Protein AF-A0A3S4HXC5-F1 (afdb_monomer_lite)

Radius of gyration: 16.75 Å; chains: 1; bounding box: 40×33×55 Å

pLDDT: mean 93.07, std 9.36, range [39.22, 98.56]

Sequence (125 aa):
MNLTEQEVQEQLDNLVKRHFLRTVSGFGNRVTKYEQRFCNSEFGDLKLSAAEVALVTTLLLRGAQTPGELRSRASRMHEFSDMTEVESTLERLASREDGPYVVRLAREPGKRESRYMHLFLRRRR

Foldseek 3Di:
DDDDPVRVVVVQVVCVVVVQKDWDDDPPDPDIDIDGPNEPHPPDPHHDDQLLCLQLVCCVVPNWDWLVVSQVRSCVSPHDPDSVSSVVSQVCCCPPPVHRQKDFDDDDPPDPTTIIHGDPPPPPD

Structure (mmCIF, N/CA/C/O backbone):
data_AF-A0A3S4HXC5-F1
#
_entry.id   AF-A0A3S4HXC5-F1
#
loop_
_atom_site.group_PDB
_atom_site.id
_atom_site.type_symbol
_atom_site.label_atom_id
_atom_site.label_alt_id
_atom_site.label_comp_id
_atom_site.label_asym_id
_atom_site.label_entity_id
_atom_site.label_seq_id
_atom_site.pdbx_PDB_ins_code
_atom_site.Cartn_x
_atom_site.Cartn_y
_atom_site.Cartn_z
_atom_site.occupancy
_atom_site.B_iso_or_equiv
_atom_site.auth_seq_id
_atom_site.auth_comp_id
_atom_site.auth_asym_id
_atom_site.auth_atom_id
_atom_site.pdbx_PDB_model_num
ATOM 1 N N . MET A 1 1 ? -13.040 8.939 -6.124 1.00 85.94 1 MET A N 1
ATOM 2 C CA . MET A 1 1 ? -14.084 8.258 -5.330 1.00 85.94 1 MET A CA 1
ATOM 3 C C . MET A 1 1 ? -14.809 9.336 -4.550 1.00 85.94 1 MET A C 1
ATOM 5 O O . MET A 1 1 ? -14.117 10.205 -4.036 1.00 85.94 1 MET A O 1
ATOM 9 N N . ASN A 1 2 ? -16.141 9.286 -4.487 1.00 95.25 2 ASN A N 1
ATOM 10 C CA . ASN A 1 2 ? -16.963 10.229 -3.722 1.00 95.25 2 ASN A CA 1
ATOM 11 C C . ASN A 1 2 ? -17.767 9.414 -2.703 1.00 95.25 2 ASN A C 1
ATOM 13 O O . ASN A 1 2 ? -18.860 8.963 -3.023 1.00 95.25 2 ASN A O 1
ATOM 17 N N . LEU A 1 3 ? -17.164 9.144 -1.544 1.00 96.75 3 LEU A N 1
ATOM 18 C CA . LEU A 1 3 ? -17.776 8.355 -0.473 1.00 96.75 3 LEU A CA 1
ATOM 19 C C . LEU A 1 3 ? -18.459 9.292 0.524 1.00 96.75 3 LEU A C 1
ATOM 21 O O . LEU A 1 3 ? -17.917 10.351 0.849 1.00 96.75 3 LEU A O 1
ATOM 25 N N . THR A 1 4 ? -19.623 8.894 1.015 1.00 98.19 4 THR A N 1
ATOM 26 C CA . THR A 1 4 ? -20.315 9.558 2.121 1.00 98.19 4 THR A CA 1
ATOM 27 C C . THR A 1 4 ? -19.625 9.261 3.452 1.00 98.19 4 THR A C 1
ATOM 29 O O . THR A 1 4 ? -18.897 8.277 3.595 1.00 98.19 4 THR A O 1
ATOM 32 N N . GLU A 1 5 ? -19.874 10.100 4.457 1.00 96.75 5 GLU A N 1
ATOM 33 C CA . GLU A 1 5 ? -19.368 9.871 5.814 1.00 96.75 5 GLU A CA 1
ATOM 34 C C . GLU A 1 5 ? -19.833 8.520 6.374 1.00 96.75 5 GLU A C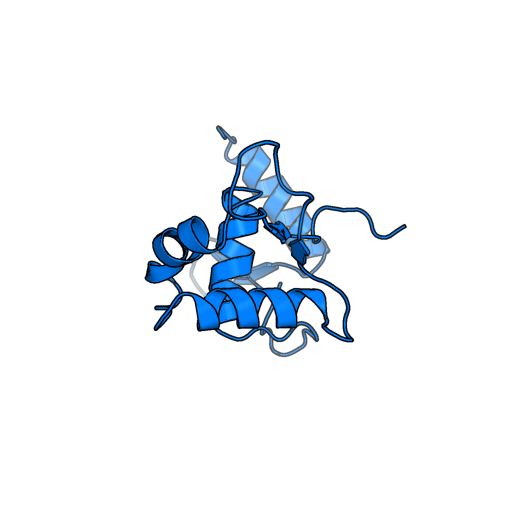 1
ATOM 36 O O . GLU A 1 5 ? -19.032 7.787 6.950 1.00 96.75 5 GLU A O 1
ATOM 41 N N . GLN A 1 6 ? -21.094 8.152 6.128 1.00 97.56 6 GLN A N 1
ATOM 42 C CA . GLN A 1 6 ? -21.644 6.870 6.558 1.00 97.56 6 GLN A CA 1
ATOM 43 C C . GLN A 1 6 ? -20.917 5.689 5.901 1.00 97.56 6 GLN A C 1
ATOM 45 O O . GLN A 1 6 ? -20.508 4.768 6.603 1.00 97.56 6 GLN A O 1
ATOM 50 N N . GLU A 1 7 ? -20.693 5.725 4.584 1.00 97.88 7 GLU A N 1
ATOM 51 C CA . GLU A 1 7 ? -19.954 4.661 3.889 1.00 97.88 7 GLU A CA 1
ATOM 52 C C . GLU A 1 7 ? -18.533 4.514 4.441 1.00 97.88 7 GLU A C 1
ATOM 54 O O . GLU A 1 7 ? -18.052 3.396 4.635 1.00 97.88 7 GLU A O 1
ATOM 59 N N . VAL A 1 8 ? -17.854 5.630 4.731 1.00 97.69 8 VAL A N 1
ATOM 60 C CA . VAL A 1 8 ? -16.519 5.601 5.343 1.00 97.69 8 VAL A CA 1
ATOM 61 C C . VAL A 1 8 ? -16.582 5.008 6.751 1.00 97.69 8 VAL A C 1
ATOM 63 O O . VAL A 1 8 ? -15.766 4.142 7.067 1.00 97.69 8 VAL A O 1
ATOM 66 N N . GLN A 1 9 ? -17.551 5.411 7.574 1.00 97.38 9 GLN A N 1
ATOM 67 C CA . GLN A 1 9 ? -17.720 4.896 8.934 1.00 97.38 9 GLN A CA 1
ATOM 68 C C . GLN A 1 9 ? -17.990 3.383 8.943 1.00 97.38 9 GLN A C 1
ATOM 70 O O . GLN A 1 9 ? -17.352 2.651 9.699 1.00 97.38 9 GLN A O 1
ATOM 75 N N . GLU A 1 10 ? -18.828 2.885 8.033 1.00 97.62 10 GLU A N 1
ATOM 76 C CA . GLU A 1 10 ? -19.068 1.448 7.867 1.00 97.62 10 GLU A CA 1
ATOM 77 C C . GLU A 1 10 ? -17.781 0.687 7.498 1.00 97.62 10 GLU A C 1
ATOM 79 O O . GLU A 1 10 ? -17.521 -0.404 8.019 1.00 97.62 10 GLU A O 1
ATOM 84 N N . GLN A 1 11 ? -16.928 1.252 6.632 1.00 97.50 11 GLN A N 1
ATOM 85 C CA . GLN A 1 11 ? -15.630 0.640 6.320 1.00 97.50 11 GLN A CA 1
ATOM 86 C C . GLN A 1 11 ? -14.669 0.674 7.512 1.00 97.50 11 GLN A C 1
ATOM 88 O O . GLN A 1 11 ? -13.971 -0.316 7.749 1.00 97.50 11 GLN A O 1
ATOM 93 N N . LEU A 1 12 ? -14.637 1.767 8.280 1.00 97.38 12 LEU A N 1
ATOM 94 C CA . LEU A 1 12 ? -13.818 1.874 9.490 1.00 97.38 12 LEU A CA 1
ATOM 95 C C . LEU A 1 12 ? -14.207 0.794 10.504 1.00 97.38 12 LEU A C 1
ATOM 97 O O . LEU A 1 12 ? -13.335 0.049 10.958 1.00 97.38 12 LEU A O 1
ATOM 101 N N . ASP A 1 13 ? -15.502 0.627 10.774 1.00 96.44 13 ASP A N 1
ATOM 102 C CA . ASP A 1 13 ? -16.010 -0.386 11.705 1.00 96.44 13 ASP A CA 1
ATOM 103 C C . ASP A 1 13 ? -15.652 -1.807 11.251 1.00 96.44 13 ASP A C 1
ATOM 105 O O . ASP A 1 13 ? -15.208 -2.642 12.048 1.00 96.44 13 ASP A O 1
ATOM 109 N N . ASN A 1 14 ? -15.780 -2.088 9.952 1.00 97.12 14 ASN A N 1
ATOM 110 C CA . ASN A 1 14 ? -15.407 -3.381 9.379 1.00 97.12 14 ASN A CA 1
ATOM 111 C C . ASN A 1 14 ? -13.899 -3.654 9.482 1.00 97.12 14 ASN A C 1
ATOM 113 O O . ASN A 1 14 ? -13.489 -4.777 9.790 1.00 97.12 14 ASN A O 1
ATOM 117 N N . LEU A 1 15 ? -13.055 -2.649 9.244 1.00 96.38 15 LEU A N 1
ATOM 118 C CA . LEU A 1 15 ? -11.602 -2.788 9.347 1.00 96.38 15 LEU A CA 1
ATOM 119 C C . LEU A 1 15 ? -11.129 -2.909 10.803 1.00 96.38 15 LEU A C 1
ATOM 121 O O . LEU A 1 15 ? -10.174 -3.645 11.059 1.00 96.38 15 LEU A O 1
ATOM 125 N N . VAL A 1 16 ? -11.809 -2.264 11.756 1.00 96.19 16 VAL A N 1
ATOM 126 C CA . VAL A 1 16 ? -11.567 -2.450 13.198 1.00 96.19 16 VAL A CA 1
ATOM 127 C C . VAL A 1 16 ? -11.927 -3.873 13.627 1.00 96.19 16 VAL A C 1
ATOM 129 O O . VAL A 1 16 ? -11.106 -4.539 14.260 1.00 96.19 16 VAL A O 1
ATOM 132 N N . LYS A 1 17 ? -13.097 -4.390 13.216 1.00 95.81 17 LYS A N 1
ATOM 133 C CA . LYS A 1 17 ? -13.510 -5.786 13.483 1.00 95.81 17 LYS A CA 1
ATOM 134 C C . LYS A 1 17 ? -12.521 -6.811 12.922 1.00 95.81 17 LYS A C 1
ATOM 136 O O . LYS A 1 17 ? -12.336 -7.869 13.510 1.00 95.81 17 LYS A O 1
ATOM 141 N N . ARG A 1 18 ? -11.872 -6.495 11.798 1.00 94.81 18 ARG A N 1
ATOM 142 C CA . ARG A 1 18 ? -10.832 -7.326 11.163 1.00 94.81 18 ARG A CA 1
ATOM 143 C C . ARG A 1 18 ? -9.416 -7.054 11.683 1.00 94.81 18 ARG A C 1
ATOM 145 O O . ARG A 1 18 ? -8.464 -7.585 11.124 1.00 94.81 18 ARG A O 1
ATOM 152 N N . HIS A 1 19 ? -9.271 -6.223 12.715 1.00 94.44 19 HIS A N 1
ATOM 153 C CA . HIS A 1 19 ? -7.997 -5.838 13.331 1.00 94.44 19 HIS A CA 1
ATOM 154 C C . HIS A 1 19 ? -6.997 -5.109 12.413 1.00 94.44 19 HIS A C 1
ATOM 156 O O . HIS A 1 19 ? -5.819 -5.002 12.751 1.00 94.44 19 HIS A O 1
ATOM 162 N N . PHE A 1 20 ? -7.450 -4.541 11.292 1.00 94.94 20 PHE A N 1
ATOM 163 C CA . PHE A 1 20 ? -6.611 -3.703 10.425 1.00 94.94 20 PHE A CA 1
ATOM 164 C C . PHE A 1 20 ? -6.530 -2.247 10.879 1.00 94.94 20 PHE A C 1
ATOM 166 O O . PHE A 1 20 ? -5.583 -1.549 10.519 1.00 94.94 20 PHE A O 1
ATOM 173 N N . LEU A 1 21 ? -7.486 -1.797 11.690 1.00 96.38 21 LEU A N 1
ATOM 174 C CA . LEU A 1 21 ? -7.480 -0.496 12.352 1.00 96.38 21 LEU A CA 1
ATOM 175 C C . LEU A 1 21 ? -7.705 -0.675 13.858 1.00 96.38 21 LEU A C 1
ATOM 177 O O . LEU A 1 21 ? -8.197 -1.712 14.309 1.00 96.38 21 LEU A O 1
ATOM 181 N N . ARG A 1 22 ? -7.379 0.355 14.638 1.00 94.56 22 ARG A N 1
ATOM 182 C CA . ARG A 1 22 ? -7.843 0.507 16.022 1.00 94.56 22 ARG A CA 1
ATOM 183 C C . ARG A 1 22 ? -8.410 1.895 16.253 1.00 94.56 22 ARG A C 1
ATOM 185 O O . ARG A 1 22 ? -7.930 2.867 15.677 1.00 94.56 22 ARG A O 1
ATOM 192 N N . THR A 1 23 ? -9.393 1.978 17.135 1.00 92.75 23 THR A N 1
ATOM 193 C CA . THR A 1 23 ? -9.905 3.247 17.644 1.00 92.75 23 THR A CA 1
ATOM 194 C C . THR A 1 23 ? -8.980 3.787 18.725 1.00 92.75 23 THR A C 1
ATOM 196 O O . THR A 1 23 ? -8.554 3.047 19.613 1.00 92.75 23 THR A O 1
ATOM 199 N N . VAL A 1 24 ? -8.705 5.084 18.674 1.00 90.06 24 VAL A N 1
ATOM 200 C CA . VAL A 1 24 ? -7.961 5.813 19.697 1.00 90.06 24 VAL A CA 1
ATOM 201 C C . VAL A 1 24 ? -8.856 6.910 20.242 1.00 90.06 24 VAL A C 1
ATOM 203 O O . VAL A 1 24 ? -9.195 7.869 19.547 1.00 90.06 24 VAL A O 1
ATOM 206 N N . SER A 1 25 ? -9.238 6.751 21.503 1.00 81.56 25 SER A N 1
ATOM 207 C CA . SER A 1 25 ? -10.016 7.719 22.267 1.00 81.56 25 SER A CA 1
ATOM 208 C C . SER A 1 25 ? -9.230 8.086 23.521 1.00 81.56 25 SER A C 1
ATOM 210 O O . SER A 1 25 ? -9.039 7.255 24.408 1.00 81.56 25 SER A O 1
ATOM 212 N N . GLY A 1 26 ? -8.739 9.323 23.577 1.00 75.81 26 GLY A N 1
ATOM 213 C CA . GLY A 1 26 ? -8.118 9.872 24.781 1.00 75.81 26 GLY A CA 1
ATOM 214 C C . GLY A 1 26 ? -9.175 10.293 25.800 1.00 75.81 26 GLY A C 1
ATOM 215 O O . GLY A 1 26 ? -10.268 10.720 25.422 1.00 75.81 26 GLY A O 1
ATOM 216 N N . PHE A 1 27 ? -8.847 10.204 27.089 1.00 70.25 27 PHE A N 1
ATOM 217 C CA . PHE A 1 27 ? -9.723 10.677 28.161 1.00 70.25 27 PHE A CA 1
ATOM 218 C C . PHE A 1 27 ? -10.093 12.156 27.938 1.00 70.25 27 PHE A C 1
ATOM 220 O O . PHE A 1 27 ? -9.219 12.993 27.725 1.00 70.25 27 PHE A O 1
ATOM 227 N N . GLY A 1 28 ? -11.392 12.468 27.941 1.00 78.94 28 GLY A N 1
ATOM 228 C CA . GLY A 1 28 ? -11.914 13.822 27.714 1.00 78.94 28 GLY A CA 1
ATOM 229 C C . GLY A 1 28 ? -12.098 14.237 26.247 1.00 78.94 28 GLY A C 1
ATOM 230 O O . GLY A 1 28 ? -12.667 15.299 25.998 1.00 78.94 28 GLY A O 1
ATOM 231 N N . ASN A 1 29 ? -11.689 13.422 25.267 1.00 75.06 29 ASN A N 1
ATOM 232 C CA . ASN A 1 29 ? -11.901 13.726 23.851 1.00 75.06 29 ASN A CA 1
ATOM 233 C C . ASN A 1 29 ? -13.127 12.979 23.305 1.00 75.06 29 ASN A C 1
ATOM 235 O O . ASN A 1 29 ? -13.183 11.753 23.342 1.00 75.06 29 ASN A O 1
ATOM 239 N N . ARG A 1 30 ? -14.112 13.726 22.794 1.00 82.94 30 ARG A N 1
ATOM 240 C CA . ARG A 1 30 ? -15.363 13.171 22.247 1.00 82.94 30 ARG A CA 1
ATOM 241 C C . ARG A 1 30 ? -15.233 12.665 20.809 1.00 82.94 30 ARG A C 1
ATOM 243 O O . ARG A 1 30 ? -16.148 12.012 20.325 1.00 82.94 30 ARG A O 1
ATOM 250 N N . VAL A 1 31 ? -14.128 12.974 20.127 1.00 89.00 31 VAL A N 1
ATOM 251 C CA . VAL A 1 31 ? -13.907 12.579 18.730 1.00 89.00 31 VAL A CA 1
ATOM 252 C C . VAL A 1 31 ? -13.057 11.314 18.672 1.00 89.00 31 VAL A C 1
ATOM 254 O O . VAL A 1 31 ? -11.897 11.317 19.091 1.00 89.00 31 VAL A O 1
ATOM 257 N N . THR A 1 32 ? -13.621 10.246 18.109 1.00 90.56 32 THR A N 1
ATOM 258 C CA . THR A 1 32 ? -12.901 8.996 17.841 1.00 90.56 32 THR A CA 1
ATOM 259 C C . THR A 1 32 ? -11.898 9.196 16.709 1.00 90.56 32 THR A C 1
ATOM 261 O O . THR A 1 32 ? -12.256 9.638 15.619 1.00 90.56 32 THR A O 1
ATOM 264 N N . LYS A 1 33 ? -10.632 8.845 16.953 1.00 93.31 33 LYS A N 1
ATOM 265 C CA . LYS A 1 33 ? -9.592 8.765 15.918 1.00 93.31 33 LYS A CA 1
ATOM 266 C C . LYS A 1 33 ? -9.307 7.306 15.577 1.00 93.31 33 LYS A C 1
ATOM 268 O O . LYS A 1 33 ? -9.586 6.416 16.378 1.00 93.31 33 LYS A O 1
ATOM 273 N N . TYR A 1 34 ? -8.713 7.068 14.412 1.00 95.38 34 TYR A N 1
ATOM 274 C CA . TYR A 1 34 ? -8.355 5.729 13.950 1.00 95.38 34 TYR A CA 1
ATOM 275 C C . TYR A 1 34 ? -6.863 5.658 13.653 1.00 95.38 34 TYR A C 1
ATOM 277 O O . TYR A 1 34 ? -6.318 6.512 12.956 1.00 95.38 34 TYR A O 1
ATOM 285 N N . GLU A 1 35 ? -6.214 4.623 14.168 1.00 95.81 35 GLU A N 1
ATOM 286 C CA . GLU A 1 35 ? -4.825 4.298 13.864 1.00 95.81 35 GLU A CA 1
ATOM 287 C C . GLU A 1 35 ? -4.754 3.010 13.050 1.00 95.81 35 GLU A C 1
ATOM 289 O O . GLU A 1 35 ? -5.512 2.061 13.278 1.00 95.81 35 GLU A O 1
ATOM 294 N N . GLN A 1 36 ? -3.815 2.966 12.106 1.00 96.69 36 GLN A N 1
ATOM 295 C CA . GLN A 1 36 ? -3.573 1.770 11.313 1.00 96.69 36 GLN A CA 1
ATOM 296 C C . GLN A 1 36 ? -2.923 0.675 12.167 1.00 96.69 36 GLN A C 1
ATOM 298 O O . GLN A 1 36 ? -2.002 0.937 12.940 1.00 96.69 36 GLN A O 1
ATOM 303 N N . ARG A 1 37 ? -3.390 -0.563 12.001 1.00 96.12 37 ARG A N 1
ATOM 304 C CA . ARG A 1 37 ? -2.761 -1.778 12.543 1.00 96.12 37 ARG A CA 1
ATOM 305 C C . ARG A 1 37 ? -2.351 -2.774 11.461 1.00 96.12 37 ARG A C 1
ATOM 307 O O . ARG A 1 37 ? -1.842 -3.844 11.788 1.00 96.12 37 ARG A O 1
ATOM 314 N N . PHE A 1 38 ? -2.567 -2.411 10.200 1.00 95.50 38 PHE A N 1
ATOM 315 C CA . PHE A 1 38 ? -2.329 -3.233 9.024 1.00 95.50 38 PHE A CA 1
ATOM 316 C C . PHE A 1 38 ? -0.885 -3.734 8.929 1.00 95.50 38 PHE A C 1
ATOM 318 O O . PHE A 1 38 ? -0.668 -4.902 8.629 1.00 95.50 38 PHE A O 1
ATOM 325 N N . CYS A 1 39 ? 0.094 -2.875 9.216 1.00 96.06 39 CYS A N 1
ATOM 326 C CA . CYS A 1 39 ? 1.508 -3.244 9.223 1.00 96.06 39 CYS A CA 1
ATOM 327 C C . CYS A 1 39 ? 2.238 -2.567 10.384 1.00 96.06 39 CYS A C 1
ATOM 329 O O . CYS A 1 39 ? 1.772 -1.557 10.918 1.00 96.06 39 CYS A O 1
ATOM 331 N N . ASN A 1 40 ? 3.388 -3.119 10.775 1.00 96.12 40 ASN A N 1
ATOM 332 C CA . ASN A 1 40 ? 4.268 -2.554 11.806 1.00 96.12 40 ASN A CA 1
ATOM 333 C C . ASN A 1 40 ? 3.581 -2.290 13.158 1.00 96.12 40 ASN A C 1
ATOM 335 O O . ASN A 1 40 ? 4.034 -1.450 13.930 1.00 96.12 40 ASN A O 1
ATOM 339 N N . SER A 1 41 ? 2.491 -3.000 13.462 1.00 92.81 41 SER A N 1
ATOM 340 C CA . SER A 1 41 ? 1.854 -2.930 14.776 1.00 92.81 41 SER A CA 1
ATOM 341 C C . SER A 1 41 ? 2.572 -3.841 15.771 1.00 92.81 41 SER A C 1
ATOM 343 O O . SER A 1 41 ? 3.250 -4.788 15.371 1.00 92.81 41 SER A O 1
ATOM 345 N N . GLU A 1 42 ? 2.430 -3.562 17.066 1.00 88.38 42 GLU A N 1
ATOM 346 C CA . GLU A 1 42 ? 3.104 -4.290 18.154 1.00 88.38 42 GLU A CA 1
ATOM 347 C C . GLU A 1 42 ? 2.894 -5.812 18.069 1.00 88.38 42 GLU A C 1
ATOM 349 O O . GLU A 1 42 ? 3.850 -6.574 18.145 1.00 88.38 42 GLU A O 1
ATOM 354 N N . PHE A 1 43 ? 1.661 -6.235 17.778 1.00 85.56 43 PHE A N 1
ATOM 355 C CA . PHE A 1 43 ? 1.254 -7.645 17.716 1.00 85.56 43 PHE A CA 1
ATOM 356 C C . PHE A 1 43 ? 1.016 -8.169 16.290 1.00 85.56 43 PHE A C 1
ATOM 358 O O . PHE A 1 43 ? 0.504 -9.268 16.127 1.00 85.56 43 PHE A O 1
ATOM 365 N N . GLY A 1 44 ? 1.276 -7.362 15.256 1.00 86.94 44 GLY A N 1
ATOM 366 C CA . GLY A 1 44 ? 1.062 -7.761 13.863 1.00 86.94 44 GLY A CA 1
ATOM 367 C C . GLY A 1 44 ? 2.319 -8.363 13.243 1.00 86.94 44 GLY A C 1
ATOM 368 O O . GLY A 1 44 ? 3.391 -7.757 13.336 1.00 86.94 44 GLY A O 1
ATOM 369 N N . ASP A 1 45 ? 2.165 -9.494 12.556 1.00 89.81 45 ASP A N 1
ATOM 370 C CA . ASP A 1 45 ? 3.270 -10.211 11.900 1.00 89.81 45 ASP A CA 1
ATOM 371 C C . ASP A 1 45 ? 3.786 -9.488 10.647 1.00 89.81 45 ASP A C 1
ATOM 373 O O . ASP A 1 45 ? 4.962 -9.587 10.303 1.00 89.81 45 ASP A O 1
ATOM 377 N N . LEU A 1 46 ? 2.928 -8.703 9.981 1.00 94.38 46 LEU A N 1
ATOM 378 C CA . LEU A 1 46 ? 3.302 -7.963 8.777 1.00 94.38 46 LEU A CA 1
ATOM 379 C C . LEU A 1 46 ? 4.229 -6.790 9.121 1.00 94.38 46 LEU A C 1
ATOM 381 O O . LEU A 1 46 ? 3.777 -5.706 9.514 1.00 94.38 46 LEU A O 1
ATOM 385 N N . LYS A 1 47 ? 5.535 -7.001 8.939 1.00 95.56 47 LYS A N 1
ATOM 386 C CA . LYS A 1 47 ? 6.568 -5.966 9.081 1.00 95.56 47 LYS A CA 1
ATOM 387 C C . LYS A 1 47 ? 7.019 -5.463 7.716 1.00 95.56 47 LYS A C 1
ATOM 389 O O . LYS A 1 47 ? 7.498 -6.246 6.898 1.00 95.56 47 LYS A O 1
ATOM 394 N N . LEU A 1 48 ? 6.878 -4.163 7.484 1.00 97.19 48 LEU A N 1
ATOM 395 C CA . LEU A 1 48 ? 7.255 -3.480 6.249 1.00 97.19 48 LEU A CA 1
ATOM 396 C C . LEU A 1 48 ? 8.219 -2.332 6.572 1.00 97.19 48 LEU A C 1
ATOM 398 O O . LEU A 1 48 ? 7.949 -1.508 7.444 1.00 97.19 48 LEU A O 1
ATOM 402 N N . SER A 1 49 ? 9.322 -2.238 5.843 1.00 98.00 49 SER A N 1
ATOM 403 C CA . SER A 1 49 ? 10.203 -1.066 5.848 1.00 98.00 49 SER A CA 1
ATOM 404 C C . SER A 1 49 ? 9.486 0.189 5.327 1.00 98.00 49 SER A C 1
ATOM 406 O O . SER A 1 49 ? 8.448 0.100 4.671 1.00 98.00 49 SER A O 1
ATOM 408 N N . ALA A 1 50 ? 10.050 1.377 5.575 1.00 98.25 50 ALA A N 1
ATOM 409 C CA . ALA A 1 50 ? 9.484 2.640 5.085 1.00 98.25 50 ALA A CA 1
ATOM 410 C C . ALA A 1 50 ? 9.304 2.648 3.552 1.00 98.25 50 ALA A C 1
ATOM 412 O O . ALA A 1 50 ? 8.240 3.024 3.056 1.00 98.25 50 ALA A O 1
ATOM 413 N N . ALA A 1 51 ? 10.298 2.133 2.819 1.00 98.38 51 ALA A N 1
ATOM 414 C CA . ALA A 1 51 ? 10.244 1.948 1.371 1.00 98.38 51 ALA A CA 1
ATOM 415 C C . ALA A 1 51 ? 9.072 1.046 0.945 1.00 98.38 51 ALA A C 1
ATOM 417 O O . ALA A 1 51 ? 8.286 1.405 0.068 1.00 98.38 51 ALA A O 1
ATOM 418 N N . GLU A 1 52 ? 8.903 -0.106 1.597 1.00 98.44 52 GLU A N 1
ATOM 419 C CA . GLU A 1 52 ? 7.806 -1.034 1.305 1.00 98.44 52 GLU A CA 1
ATOM 420 C C . GLU A 1 52 ? 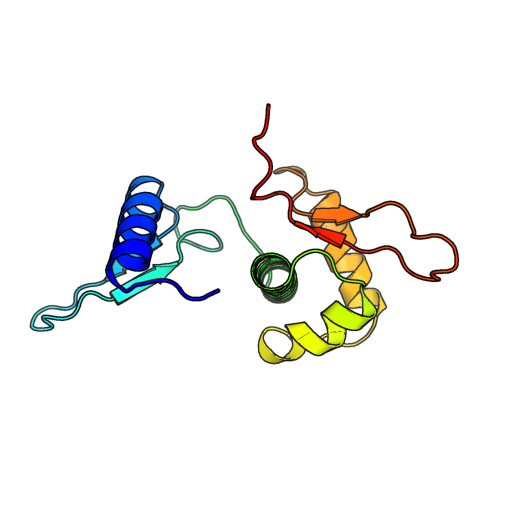6.432 -0.413 1.598 1.00 98.44 52 GLU A C 1
ATOM 422 O O . GLU A 1 52 ? 5.523 -0.521 0.771 1.00 98.44 52 GLU A O 1
ATOM 427 N N . VAL A 1 53 ? 6.283 0.287 2.731 1.00 98.50 53 VAL A N 1
ATOM 428 C CA . VAL A 1 53 ? 5.046 1.005 3.091 1.00 98.50 53 VAL A CA 1
ATOM 429 C C . VAL A 1 53 ? 4.706 2.059 2.037 1.00 98.50 53 VAL A C 1
ATOM 431 O O . VAL A 1 53 ? 3.543 2.163 1.631 1.00 98.50 53 VAL A O 1
ATOM 434 N N . ALA A 1 54 ? 5.699 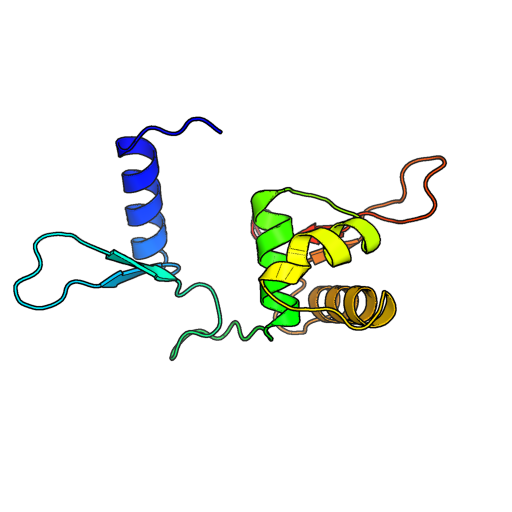2.812 1.559 1.00 98.56 54 ALA A N 1
ATOM 435 C CA . ALA A 1 54 ? 5.517 3.839 0.539 1.00 98.56 54 ALA A CA 1
ATOM 436 C C . ALA A 1 54 ? 4.995 3.248 -0.783 1.00 98.56 54 ALA A C 1
ATOM 438 O O . ALA A 1 54 ? 4.024 3.761 -1.355 1.00 98.56 54 ALA A O 1
ATOM 439 N N . LEU A 1 55 ? 5.574 2.132 -1.242 1.00 98.50 55 LEU A N 1
ATOM 440 C CA . LEU A 1 55 ? 5.136 1.459 -2.471 1.00 98.50 55 LEU A CA 1
ATOM 441 C C . LEU A 1 55 ? 3.751 0.827 -2.322 1.00 98.50 55 LEU A C 1
ATOM 443 O O . LEU A 1 55 ? 2.880 1.064 -3.161 1.00 98.50 55 LEU A O 1
ATOM 447 N N . VAL A 1 56 ? 3.514 0.074 -1.244 1.00 98.19 56 VAL A N 1
ATOM 448 C CA . VAL A 1 56 ? 2.224 -0.585 -0.985 1.00 98.19 56 VAL A CA 1
ATOM 449 C C . VAL A 1 56 ? 1.096 0.439 -0.884 1.00 98.19 56 VAL A C 1
ATOM 451 O O . VAL A 1 56 ? 0.066 0.278 -1.537 1.00 98.19 56 VAL A O 1
ATOM 454 N N . THR A 1 57 ? 1.298 1.521 -0.131 1.00 98.50 57 THR A N 1
ATOM 455 C CA . THR A 1 57 ? 0.292 2.585 0.021 1.00 98.50 57 THR A CA 1
ATOM 456 C C . THR A 1 57 ? -0.010 3.255 -1.317 1.00 98.50 57 THR A C 1
ATOM 458 O O . THR A 1 57 ? -1.172 3.460 -1.669 1.00 98.50 57 THR A O 1
ATOM 461 N N . THR A 1 58 ? 1.022 3.537 -2.115 1.00 98.50 58 THR A N 1
ATOM 462 C CA . THR A 1 58 ? 0.851 4.152 -3.438 1.00 98.50 58 THR A CA 1
ATOM 463 C C . THR A 1 58 ? 0.095 3.231 -4.399 1.00 98.50 58 THR A C 1
ATOM 465 O O . THR A 1 58 ? -0.755 3.707 -5.155 1.00 98.50 58 THR A O 1
ATOM 468 N N . LEU A 1 59 ? 0.349 1.920 -4.353 1.00 98.31 59 LEU A N 1
ATOM 469 C CA . LEU A 1 59 ? -0.379 0.923 -5.142 1.00 98.31 59 LEU A CA 1
ATOM 470 C C . LEU A 1 59 ? -1.836 0.766 -4.681 1.00 98.31 59 LEU A C 1
ATOM 472 O O . LEU A 1 59 ? -2.720 0.673 -5.527 1.00 98.31 59 LEU A O 1
ATOM 476 N N . LEU A 1 60 ? -2.110 0.784 -3.373 1.00 97.50 60 LEU A N 1
ATOM 477 C CA . LEU A 1 60 ? -3.477 0.726 -2.831 1.00 97.50 60 LEU A CA 1
ATOM 478 C C . LEU A 1 60 ? -4.325 1.928 -3.276 1.00 97.50 60 LEU A C 1
ATOM 480 O O . LEU A 1 60 ? -5.493 1.770 -3.619 1.00 97.50 60 LEU A O 1
ATOM 484 N N . LEU A 1 61 ? -3.736 3.127 -3.295 1.00 97.19 61 LEU A N 1
ATOM 485 C CA . LEU A 1 61 ? -4.456 4.367 -3.605 1.00 97.19 61 LEU A CA 1
ATOM 486 C C . LEU A 1 61 ? -4.624 4.637 -5.105 1.00 97.19 61 LEU A C 1
ATOM 488 O O . LEU A 1 61 ? -5.514 5.393 -5.492 1.00 97.19 61 LEU A O 1
ATOM 492 N N . ARG A 1 62 ? -3.742 4.093 -5.952 1.00 97.56 62 ARG A N 1
ATOM 493 C CA . ARG A 1 62 ? -3.668 4.455 -7.383 1.00 97.56 62 ARG A CA 1
ATOM 494 C C . ARG A 1 62 ? -3.656 3.259 -8.334 1.00 97.56 62 ARG A C 1
ATOM 496 O O . ARG A 1 62 ? -3.597 3.455 -9.545 1.00 97.56 62 ARG A O 1
ATOM 503 N N . GLY A 1 63 ? -3.723 2.038 -7.814 1.00 96.75 63 GLY A N 1
ATOM 504 C CA . GLY A 1 63 ? -3.687 0.818 -8.611 1.00 96.75 63 GLY A CA 1
ATOM 505 C C . GLY A 1 63 ? -2.324 0.559 -9.260 1.00 96.75 63 GLY A C 1
ATOM 506 O O . GLY A 1 63 ? -1.276 0.967 -8.747 1.00 96.75 63 GLY A O 1
ATOM 507 N N . ALA A 1 64 ? -2.353 -0.152 -10.391 1.00 97.31 64 ALA A N 1
A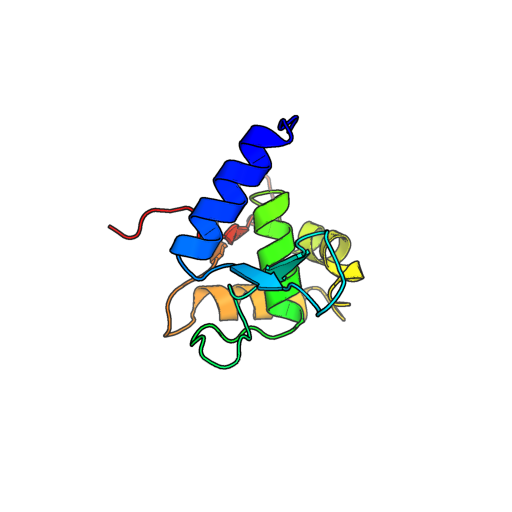TOM 508 C CA . ALA A 1 64 ? -1.163 -0.700 -11.028 1.00 97.31 64 ALA A CA 1
ATOM 509 C C . ALA A 1 64 ? -0.286 0.369 -11.703 1.00 97.31 64 ALA A C 1
ATOM 511 O O . ALA A 1 64 ? -0.732 1.075 -12.612 1.00 97.31 64 ALA A O 1
ATOM 512 N N . GLN A 1 65 ? 0.984 0.450 -11.306 1.00 97.94 65 GLN A N 1
ATOM 513 C CA . GLN A 1 65 ? 1.912 1.519 -11.707 1.00 97.94 65 GLN A CA 1
ATOM 514 C C . GLN A 1 65 ? 3.286 0.966 -12.093 1.00 97.94 65 GLN A C 1
ATOM 516 O O . GLN A 1 65 ? 3.656 -0.122 -11.648 1.00 97.94 65 GLN A O 1
ATOM 521 N N . THR A 1 66 ? 4.038 1.687 -12.927 1.00 97.12 66 THR A N 1
ATOM 522 C CA . THR A 1 66 ? 5.428 1.309 -13.259 1.00 97.12 66 THR A CA 1
ATOM 523 C C . THR A 1 66 ? 6.408 1.737 -12.155 1.00 97.12 66 THR A C 1
ATOM 525 O O . THR A 1 66 ? 6.080 2.636 -11.372 1.00 97.12 66 THR A O 1
ATOM 528 N N . PRO A 1 67 ? 7.618 1.147 -12.072 1.00 97.06 67 PRO A N 1
ATOM 529 C CA . PRO A 1 67 ? 8.646 1.584 -11.123 1.00 97.06 67 PRO A CA 1
ATOM 530 C C . PRO A 1 67 ? 8.953 3.087 -11.209 1.00 97.06 67 PRO A C 1
ATOM 532 O O . PRO A 1 67 ? 9.025 3.757 -10.178 1.00 97.06 67 PRO A O 1
ATOM 535 N N . GLY A 1 68 ? 9.022 3.654 -12.420 1.00 96.56 68 GLY A N 1
ATOM 536 C CA . GLY A 1 68 ? 9.251 5.091 -12.594 1.00 96.56 68 GLY A CA 1
ATOM 537 C C . GLY A 1 68 ? 8.126 5.970 -12.043 1.00 96.56 68 GLY A C 1
ATOM 538 O O . GLY A 1 68 ? 8.384 6.989 -11.396 1.00 96.56 68 GLY A O 1
ATOM 539 N N . GLU A 1 69 ? 6.868 5.558 -12.223 1.00 97.50 69 GLU A N 1
ATOM 540 C CA . GLU A 1 69 ? 5.733 6.245 -11.600 1.00 97.50 69 GLU A CA 1
ATOM 541 C C . GLU A 1 69 ? 5.792 6.152 -10.072 1.00 97.50 69 GLU A C 1
ATOM 543 O O . GLU A 1 69 ? 5.571 7.151 -9.385 1.00 97.50 69 GLU A O 1
ATOM 548 N N . LEU A 1 70 ? 6.113 4.970 -9.542 1.00 98.19 70 LEU A N 1
ATOM 549 C CA . LEU A 1 70 ? 6.188 4.723 -8.105 1.00 98.19 70 LEU A CA 1
ATOM 550 C C . LEU A 1 70 ? 7.277 5.565 -7.436 1.00 98.19 70 LEU A C 1
ATOM 552 O O . LEU A 1 70 ? 6.986 6.192 -6.419 1.00 98.19 70 LEU A O 1
ATOM 556 N N . ARG A 1 71 ? 8.469 5.675 -8.039 1.00 97.69 71 ARG A N 1
ATOM 557 C CA . ARG A 1 71 ? 9.568 6.508 -7.519 1.00 97.69 71 ARG A CA 1
ATOM 558 C C . ARG A 1 71 ? 9.118 7.946 -7.255 1.00 97.69 71 ARG A C 1
ATOM 560 O O . ARG A 1 71 ? 9.357 8.497 -6.186 1.00 97.69 71 ARG A O 1
ATOM 567 N N . SER A 1 72 ? 8.428 8.547 -8.226 1.00 97.38 72 SER A N 1
ATOM 568 C CA . SER A 1 72 ? 7.968 9.937 -8.114 1.00 97.38 72 SER A CA 1
ATOM 569 C C . SER A 1 72 ? 6.795 10.098 -7.142 1.00 97.38 72 SER A C 1
ATOM 571 O O . SER A 1 72 ? 6.773 11.035 -6.344 1.00 97.38 72 SER A O 1
ATOM 573 N N . ARG A 1 73 ? 5.819 9.181 -7.170 1.00 98.25 73 ARG A N 1
ATOM 574 C CA . ARG A 1 73 ? 4.553 9.310 -6.426 1.00 98.25 73 ARG A CA 1
ATOM 575 C C . ARG A 1 73 ? 4.655 8.885 -4.961 1.00 98.25 73 ARG A C 1
ATOM 577 O O . ARG A 1 73 ? 3.896 9.410 -4.147 1.00 98.25 73 ARG A O 1
ATOM 584 N N . ALA A 1 74 ? 5.580 7.982 -4.636 1.00 98.00 74 ALA A N 1
ATOM 585 C CA . ALA A 1 74 ? 5.819 7.487 -3.281 1.00 98.00 74 ALA A CA 1
ATOM 586 C C . ALA A 1 74 ? 6.853 8.326 -2.496 1.00 98.00 74 ALA A C 1
ATOM 588 O O . ALA A 1 74 ? 6.987 8.148 -1.287 1.00 98.00 74 ALA A O 1
ATOM 589 N N . SER A 1 75 ? 7.522 9.279 -3.160 1.00 96.12 75 SER A N 1
ATOM 590 C CA . SER A 1 75 ? 8.620 10.103 -2.616 1.00 96.12 75 SER A CA 1
ATOM 591 C C . SER A 1 75 ? 8.299 10.821 -1.301 1.00 96.12 75 SER A C 1
ATOM 593 O O . SER A 1 75 ? 9.154 10.935 -0.432 1.00 96.12 75 SER A O 1
ATOM 595 N N . ARG A 1 76 ? 7.048 11.267 -1.111 1.00 97.44 76 ARG A N 1
ATOM 596 C CA . ARG A 1 76 ? 6.610 11.931 0.134 1.00 97.44 76 ARG A CA 1
ATOM 597 C C . ARG A 1 76 ? 6.543 11.002 1.349 1.00 97.44 76 ARG A C 1
ATOM 599 O O . ARG A 1 76 ? 6.464 11.497 2.466 1.00 97.44 76 ARG A O 1
ATOM 606 N N . MET A 1 77 ? 6.501 9.688 1.136 1.00 98.00 77 MET A N 1
ATOM 607 C CA . MET A 1 77 ? 6.488 8.684 2.205 1.00 98.00 77 MET A CA 1
ATOM 608 C C . MET A 1 77 ? 7.875 8.077 2.432 1.00 98.00 77 MET A C 1
ATOM 610 O O . MET A 1 77 ? 8.223 7.780 3.570 1.00 98.00 77 MET A O 1
ATOM 614 N N . HIS A 1 78 ? 8.645 7.887 1.358 1.00 98.38 78 HIS A N 1
ATOM 615 C CA . HIS A 1 78 ? 10.033 7.426 1.388 1.00 98.38 78 HIS A CA 1
ATOM 616 C C . HIS A 1 78 ? 10.755 7.943 0.144 1.00 98.38 78 HIS A C 1
ATOM 618 O O . HIS A 1 78 ? 10.273 7.748 -0.975 1.00 98.38 78 HIS A O 1
ATOM 624 N N . GLU A 1 79 ? 11.902 8.590 0.329 1.00 97.88 79 GLU A N 1
ATOM 625 C CA . GLU A 1 79 ? 12.725 9.072 -0.777 1.00 97.88 79 GLU A CA 1
ATOM 626 C C . GLU A 1 79 ? 13.615 7.940 -1.300 1.00 97.88 79 GLU A C 1
ATOM 628 O O . GLU A 1 79 ? 14.494 7.450 -0.597 1.00 97.88 79 GLU A O 1
ATOM 633 N N . PHE A 1 80 ? 13.372 7.521 -2.543 1.00 97.94 80 PHE A N 1
ATOM 634 C CA . PHE A 1 80 ? 14.163 6.488 -3.209 1.00 97.94 80 PHE A CA 1
ATOM 635 C C . PHE A 1 80 ? 15.372 7.107 -3.911 1.00 97.94 80 PHE A C 1
ATOM 637 O O . PHE A 1 80 ? 15.220 7.951 -4.805 1.00 97.94 80 PHE A O 1
ATOM 644 N N . SER A 1 81 ? 16.555 6.620 -3.558 1.00 96.94 81 SER A N 1
ATOM 645 C CA . SER A 1 81 ? 17.845 7.029 -4.113 1.00 96.94 81 SER A CA 1
ATOM 646 C C . SER A 1 81 ? 17.872 6.920 -5.640 1.00 96.94 81 SER A C 1
ATOM 648 O O . SER A 1 81 ? 18.144 7.901 -6.337 1.00 96.94 81 SER A O 1
ATOM 650 N N . ASP A 1 82 ? 17.483 5.770 -6.184 1.00 96.69 82 ASP A N 1
ATOM 651 C CA . ASP A 1 82 ? 17.459 5.502 -7.618 1.00 96.69 82 ASP A CA 1
ATOM 652 C C . ASP A 1 82 ? 16.298 4.575 -8.031 1.00 96.69 82 ASP A C 1
ATOM 654 O O . ASP A 1 82 ? 15.384 4.283 -7.256 1.00 96.69 82 ASP A O 1
ATOM 658 N N . MET A 1 83 ? 16.278 4.172 -9.306 1.00 95.88 83 MET A N 1
ATOM 659 C CA . MET A 1 83 ? 15.280 3.219 -9.806 1.00 95.88 83 MET A CA 1
ATOM 660 C C . MET A 1 83 ? 15.515 1.803 -9.264 1.00 95.88 83 MET A C 1
ATOM 662 O O . MET A 1 83 ? 14.557 1.070 -9.025 1.00 95.88 83 MET A O 1
ATOM 666 N N . THR A 1 84 ? 16.777 1.437 -9.044 1.00 97.12 84 THR A N 1
ATOM 667 C CA . THR A 1 84 ? 17.203 0.126 -8.546 1.00 97.12 84 THR A CA 1
ATOM 668 C C . THR A 1 84 ? 16.633 -0.150 -7.155 1.00 97.12 84 THR A C 1
ATOM 670 O O . THR A 1 84 ? 16.180 -1.260 -6.873 1.00 97.12 84 THR A O 1
ATOM 673 N N . GLU A 1 85 ? 16.585 0.855 -6.278 1.00 98.25 85 GLU A N 1
ATOM 674 C CA . GLU A 1 85 ? 15.981 0.740 -4.947 1.00 98.25 85 GLU A CA 1
ATOM 675 C C . GLU A 1 85 ? 14.476 0.440 -5.031 1.00 98.25 85 GLU A C 1
ATOM 677 O O . GLU A 1 85 ? 13.954 -0.383 -4.273 1.00 98.25 85 GLU A O 1
ATOM 682 N N . VAL A 1 86 ? 13.768 1.056 -5.983 1.00 98.12 86 VAL A N 1
ATOM 683 C CA . VAL A 1 86 ? 12.339 0.788 -6.206 1.00 98.12 86 VAL A CA 1
ATOM 684 C C . VAL A 1 86 ? 12.137 -0.637 -6.710 1.00 98.12 86 VAL A C 1
ATOM 686 O O . VAL A 1 86 ? 11.322 -1.373 -6.153 1.00 98.12 86 VAL A O 1
ATOM 689 N N . GLU A 1 87 ? 12.885 -1.045 -7.736 1.00 97.31 87 GLU A N 1
ATOM 690 C CA . GLU A 1 87 ? 12.778 -2.381 -8.330 1.00 97.31 87 GLU A CA 1
ATOM 691 C C . GLU A 1 87 ? 13.130 -3.482 -7.325 1.00 97.31 87 GLU A C 1
ATOM 693 O O . GLU A 1 87 ? 12.347 -4.415 -7.151 1.00 97.31 87 GLU A O 1
ATOM 698 N N . SER A 1 88 ? 14.230 -3.330 -6.585 1.00 97.94 88 SER A N 1
ATOM 699 C CA . SER A 1 88 ? 14.627 -4.279 -5.536 1.00 97.94 88 SER A CA 1
ATOM 700 C C . SER A 1 88 ? 13.617 -4.337 -4.386 1.00 97.94 88 SER A C 1
ATOM 702 O O . SER A 1 88 ? 13.357 -5.406 -3.835 1.00 97.94 88 SER A O 1
ATOM 704 N N . THR A 1 89 ? 12.984 -3.217 -4.025 1.00 98.38 89 THR A N 1
ATOM 705 C CA . THR A 1 89 ? 11.914 -3.213 -3.015 1.00 98.38 89 THR A CA 1
ATOM 706 C C . THR A 1 89 ? 10.657 -3.924 -3.520 1.00 98.38 89 THR A C 1
ATOM 708 O O . THR A 1 89 ? 10.054 -4.692 -2.770 1.00 98.38 89 THR A O 1
ATOM 711 N N . LEU A 1 90 ? 10.282 -3.740 -4.789 1.00 98.19 90 LEU A N 1
ATOM 712 C CA . LEU A 1 90 ? 9.173 -4.474 -5.409 1.00 98.19 90 LEU A CA 1
ATOM 713 C C . LEU A 1 90 ? 9.462 -5.971 -5.528 1.00 98.19 90 LEU A C 1
ATOM 715 O O . LEU A 1 90 ? 8.560 -6.779 -5.316 1.00 98.19 90 LEU A O 1
ATOM 719 N N . GLU A 1 91 ? 10.698 -6.342 -5.857 1.00 97.38 91 GLU A N 1
ATOM 720 C CA . GLU A 1 91 ? 11.115 -7.739 -5.955 1.00 97.38 91 GLU A CA 1
ATOM 721 C C . GLU A 1 91 ? 11.084 -8.423 -4.589 1.00 97.38 91 GLU A C 1
ATOM 723 O O . GLU A 1 91 ? 10.447 -9.467 -4.464 1.00 97.38 91 GLU A O 1
ATOM 728 N N . ARG A 1 92 ? 11.612 -7.772 -3.540 1.00 97.44 92 ARG A N 1
ATOM 729 C CA . ARG A 1 92 ? 11.463 -8.247 -2.155 1.00 97.44 92 ARG A CA 1
ATOM 730 C C . ARG A 1 92 ? 9.995 -8.448 -1.788 1.00 97.44 92 ARG A C 1
ATOM 732 O O . ARG A 1 92 ? 9.629 -9.525 -1.336 1.00 97.44 92 ARG A O 1
ATOM 739 N N . LEU A 1 93 ? 9.126 -7.466 -2.044 1.00 97.75 93 LEU A N 1
ATOM 740 C CA . LEU A 1 93 ? 7.685 -7.589 -1.773 1.00 97.75 93 LEU A CA 1
ATOM 741 C C . LEU A 1 93 ? 7.003 -8.726 -2.553 1.00 97.75 93 LEU A C 1
ATOM 743 O O . LEU A 1 93 ? 5.961 -9.219 -2.116 1.00 97.75 93 LEU A O 1
ATOM 747 N N . ALA A 1 94 ? 7.538 -9.119 -3.709 1.00 97.19 94 ALA A N 1
ATOM 748 C CA . ALA A 1 94 ? 7.014 -10.216 -4.520 1.00 97.19 94 ALA A CA 1
ATOM 749 C C . ALA A 1 94 ? 7.553 -11.590 -4.087 1.00 97.19 94 ALA A C 1
ATOM 751 O O . ALA A 1 94 ? 6.858 -12.587 -4.273 1.00 97.19 94 ALA A O 1
ATOM 752 N N . SER A 1 95 ? 8.760 -11.654 -3.518 1.00 96.50 95 SER A N 1
ATOM 753 C CA . SER A 1 95 ? 9.456 -12.900 -3.162 1.00 96.50 95 SER A CA 1
ATOM 754 C C . SER A 1 95 ? 9.437 -13.228 -1.665 1.00 96.50 95 SER A C 1
ATOM 756 O O . SER A 1 95 ? 10.169 -14.106 -1.215 1.00 96.50 95 SER A O 1
ATOM 758 N N . ARG A 1 96 ? 8.650 -12.497 -0.877 1.00 94.62 96 ARG A N 1
ATOM 759 C CA . ARG A 1 96 ? 8.553 -12.651 0.576 1.00 94.62 96 ARG A CA 1
ATOM 760 C C . ARG A 1 96 ? 7.954 -13.995 1.002 1.00 94.62 96 ARG A C 1
ATOM 762 O O . ARG A 1 96 ? 6.958 -14.446 0.438 1.00 94.62 96 ARG A O 1
ATOM 769 N N . GLU A 1 97 ? 8.537 -14.601 2.038 1.00 91.25 97 GLU A N 1
ATOM 770 C CA . GLU A 1 97 ? 8.124 -15.911 2.571 1.00 91.25 97 GLU A CA 1
ATOM 771 C C . GLU A 1 97 ? 6.756 -15.868 3.272 1.00 91.25 97 GLU A C 1
ATOM 773 O O . GLU A 1 97 ? 5.970 -16.807 3.158 1.00 91.25 97 GLU A O 1
ATOM 778 N N . ASP A 1 98 ? 6.415 -14.746 3.917 1.00 91.94 98 ASP A N 1
ATOM 779 C CA . ASP A 1 98 ? 5.087 -14.460 4.494 1.00 91.94 98 ASP A CA 1
ATOM 780 C C . ASP A 1 98 ? 4.009 -14.150 3.425 1.00 91.94 98 ASP A C 1
ATOM 782 O O . ASP A 1 98 ? 2.824 -13.900 3.714 1.00 91.94 98 ASP A O 1
ATOM 786 N N . GLY A 1 99 ? 4.408 -14.257 2.159 1.00 90.12 99 GLY A N 1
ATOM 787 C CA . GLY A 1 99 ? 3.576 -14.267 0.972 1.00 90.12 99 GLY A CA 1
ATOM 788 C C . GLY A 1 99 ? 3.830 -13.065 0.062 1.00 90.12 99 GLY A C 1
ATOM 789 O O . GLY A 1 99 ? 4.218 -11.992 0.523 1.00 90.12 99 GLY A O 1
ATOM 790 N N . PRO A 1 100 ? 3.537 -13.202 -1.242 1.00 95.50 100 PRO A N 1
ATOM 791 C CA . PRO A 1 100 ? 3.703 -12.105 -2.180 1.00 95.50 100 PRO A CA 1
ATOM 792 C C . PRO A 1 100 ? 2.680 -11.001 -1.883 1.00 95.50 100 PRO A C 1
ATOM 794 O O . PRO A 1 100 ? 1.468 -11.244 -1.824 1.00 95.50 100 PRO A O 1
ATOM 797 N N . TYR A 1 101 ? 3.161 -9.769 -1.741 1.00 97.00 101 TYR A N 1
ATOM 798 C CA . TYR A 1 101 ? 2.325 -8.583 -1.519 1.00 97.00 101 TYR A CA 1
ATOM 799 C C . TYR A 1 101 ? 2.130 -7.745 -2.773 1.00 97.00 101 TYR A C 1
ATOM 801 O O . TYR A 1 101 ? 1.177 -6.964 -2.852 1.00 97.00 101 TYR A O 1
ATOM 809 N N . VAL A 1 102 ? 2.984 -7.939 -3.773 1.00 97.62 102 VAL A N 1
ATOM 810 C CA . VAL A 1 102 ? 2.859 -7.334 -5.097 1.00 97.62 102 VAL A CA 1
ATOM 811 C C . VAL A 1 102 ? 3.051 -8.386 -6.181 1.00 97.62 102 VAL A C 1
ATOM 813 O O . VAL A 1 102 ? 3.650 -9.435 -5.960 1.00 97.62 102 VAL A O 1
ATOM 816 N N . VAL A 1 103 ? 2.541 -8.097 -7.372 1.00 96.81 103 VAL A N 1
ATOM 817 C CA . VAL A 1 103 ? 2.762 -8.896 -8.576 1.00 96.81 103 VAL A CA 1
ATOM 818 C C . VAL A 1 103 ? 3.202 -7.992 -9.715 1.00 96.81 103 VAL A C 1
ATOM 820 O O . VAL A 1 103 ? 2.630 -6.919 -9.924 1.00 96.81 103 VAL A O 1
ATOM 823 N N . ARG A 1 104 ? 4.202 -8.443 -10.474 1.00 96.81 104 ARG A N 1
ATOM 824 C CA . ARG A 1 104 ? 4.583 -7.835 -11.747 1.00 96.81 104 ARG A CA 1
ATOM 825 C C . ARG A 1 104 ? 3.615 -8.305 -12.829 1.00 96.81 104 ARG A C 1
ATOM 827 O O . ARG A 1 104 ? 3.494 -9.499 -13.085 1.00 96.81 104 ARG A O 1
ATOM 834 N N . LEU A 1 105 ? 2.922 -7.371 -13.463 1.00 95.38 105 LEU A N 1
ATOM 835 C CA . LEU A 1 105 ? 1.999 -7.661 -14.554 1.00 95.38 105 LEU A CA 1
ATOM 836 C C . LEU A 1 105 ? 2.753 -7.850 -15.876 1.00 95.38 105 LEU A C 1
ATOM 838 O O . LEU A 1 105 ? 3.858 -7.325 -16.077 1.00 95.38 105 LEU A O 1
ATOM 842 N N . ALA A 1 106 ? 2.121 -8.582 -16.796 1.00 91.94 106 ALA A N 1
ATOM 843 C CA . ALA A 1 106 ? 2.594 -8.691 -18.168 1.00 91.94 106 ALA A CA 1
ATOM 844 C C . ALA A 1 106 ? 2.739 -7.294 -18.788 1.00 91.94 106 ALA A C 1
ATOM 846 O O . ALA A 1 106 ? 1.951 -6.385 -18.514 1.00 91.94 106 ALA A O 1
ATOM 847 N N . ARG A 1 107 ? 3.781 -7.113 -19.601 1.00 91.81 107 ARG A N 1
ATOM 848 C CA . ARG A 1 107 ? 4.026 -5.835 -20.273 1.00 91.81 107 ARG A CA 1
ATOM 849 C C . ARG A 1 107 ? 2.933 -5.590 -21.302 1.00 91.81 107 ARG A C 1
ATOM 851 O O . ARG A 1 107 ? 2.632 -6.464 -22.109 1.00 91.81 107 ARG A O 1
ATOM 858 N N . GLU A 1 108 ? 2.379 -4.385 -21.285 1.00 85.38 108 GLU A N 1
ATOM 859 C CA . GLU A 1 108 ? 1.511 -3.920 -22.362 1.00 85.38 108 GLU A CA 1
ATOM 860 C C . GLU A 1 108 ? 2.321 -3.844 -23.674 1.00 85.38 108 GLU A C 1
ATOM 862 O O . GLU A 1 108 ? 3.497 -3.448 -23.643 1.00 85.38 108 GLU A O 1
ATOM 867 N N . PRO A 1 109 ? 1.728 -4.195 -24.830 1.00 85.50 109 PRO A N 1
ATOM 868 C CA . PRO A 1 109 ? 2.395 -4.074 -26.122 1.00 85.50 109 PRO A CA 1
ATOM 869 C C . PRO A 1 109 ? 2.978 -2.668 -26.331 1.00 85.50 109 PRO A C 1
ATOM 871 O O . PRO A 1 109 ? 2.300 -1.661 -26.138 1.00 85.50 109 PRO A O 1
ATOM 874 N N . GLY A 1 110 ? 4.261 -2.588 -26.694 1.00 86.06 110 GLY A N 1
ATOM 875 C CA . GLY A 1 110 ? 4.957 -1.318 -26.940 1.00 86.06 110 GLY A CA 1
ATOM 876 C C . GLY A 1 110 ? 5.449 -0.566 -25.694 1.00 86.06 110 GLY A C 1
ATOM 877 O O . GLY A 1 110 ? 6.123 0.454 -25.838 1.00 86.06 110 GLY A O 1
ATOM 878 N N . LYS A 1 111 ? 5.189 -1.047 -24.468 1.00 86.38 111 LYS A N 1
ATOM 879 C CA . LYS A 1 111 ? 5.729 -0.435 -23.238 1.00 86.38 111 LYS A CA 1
ATOM 880 C C . LYS A 1 111 ? 7.063 -1.054 -22.824 1.00 86.38 111 LYS A C 1
ATOM 882 O O . LYS A 1 111 ? 7.248 -2.273 -22.851 1.00 86.38 111 LYS A O 1
ATOM 887 N N . ARG A 1 112 ? 8.008 -0.199 -22.408 1.00 83.75 112 ARG A N 1
ATOM 888 C CA . ARG A 1 112 ? 9.346 -0.599 -21.926 1.00 83.75 112 ARG A CA 1
ATOM 889 C C . ARG A 1 112 ? 9.332 -1.232 -20.532 1.00 83.75 112 ARG A C 1
ATOM 891 O O . ARG A 1 112 ? 10.115 -2.137 -20.275 1.00 83.75 112 ARG A O 1
ATOM 898 N N . GLU A 1 113 ? 8.410 -0.811 -19.677 1.00 86.56 113 GLU A N 1
ATOM 899 C CA . GLU A 1 113 ? 8.337 -1.232 -18.277 1.00 86.56 113 GLU A CA 1
ATOM 900 C C . GLU A 1 113 ? 7.068 -2.046 -18.002 1.00 86.56 113 GLU A C 1
ATOM 902 O O . GLU A 1 113 ? 6.023 -1.827 -18.617 1.00 86.56 113 GLU A O 1
ATOM 907 N N . SER A 1 114 ? 7.161 -2.990 -17.063 1.00 93.38 114 SER A N 1
ATOM 908 C CA . SER A 1 114 ? 5.988 -3.659 -16.491 1.00 93.38 114 SER A CA 1
ATOM 909 C C . SER A 1 114 ? 5.352 -2.785 -15.416 1.00 93.38 114 SER A C 1
ATOM 911 O O . SER A 1 114 ? 6.046 -2.054 -14.713 1.00 93.38 114 SER A O 1
ATOM 913 N N . ARG A 1 115 ? 4.041 -2.934 -15.224 1.00 96.69 115 ARG A N 1
ATOM 914 C CA . ARG A 1 115 ? 3.350 -2.403 -14.045 1.00 96.69 115 ARG A CA 1
ATOM 915 C C . ARG A 1 115 ? 3.387 -3.413 -12.900 1.00 96.69 115 ARG A C 1
ATOM 917 O O . ARG A 1 115 ? 3.390 -4.619 -13.141 1.00 96.69 115 ARG A O 1
ATOM 924 N N . TYR A 1 116 ? 3.345 -2.920 -11.672 1.00 97.75 116 TYR A N 1
ATOM 925 C CA . TYR A 1 116 ? 3.178 -3.714 -10.458 1.00 97.75 116 TYR A CA 1
ATOM 926 C C . TYR A 1 116 ? 1.815 -3.431 -9.838 1.00 97.75 116 TYR A C 1
ATOM 928 O O . TYR A 1 116 ? 1.338 -2.301 -9.905 1.00 97.75 116 TYR A O 1
ATOM 936 N N . MET A 1 117 ? 1.192 -4.445 -9.241 1.00 97.69 117 MET A N 1
ATOM 937 C CA . MET A 1 117 ? -0.087 -4.326 -8.538 1.00 97.69 117 MET A CA 1
ATOM 938 C C . MET A 1 117 ? -0.007 -5.006 -7.176 1.00 97.69 117 MET A C 1
ATOM 940 O O . MET A 1 117 ? 0.593 -6.072 -7.054 1.00 97.69 117 MET A O 1
ATOM 944 N N . HIS A 1 118 ? -0.622 -4.412 -6.155 1.00 97.31 118 HIS A N 1
ATOM 945 C CA . HIS A 1 118 ? -0.681 -5.026 -4.831 1.00 97.31 118 HIS A CA 1
ATOM 946 C C . HIS A 1 118 ? -1.640 -6.235 -4.816 1.00 97.31 118 HIS A C 1
ATOM 948 O O . HIS A 1 118 ? -2.602 -6.301 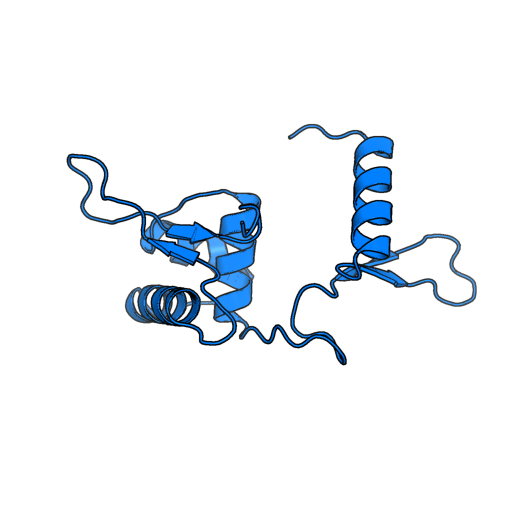-5.585 1.00 97.31 118 HIS A O 1
ATOM 954 N N . LEU A 1 119 ? -1.420 -7.182 -3.902 1.00 96.69 119 LEU A N 1
ATOM 955 C CA . LEU A 1 119 ? -2.199 -8.426 -3.804 1.00 96.69 119 LEU A CA 1
ATOM 956 C C . LEU A 1 119 ? -3.206 -8.456 -2.641 1.00 96.69 119 LEU A C 1
ATOM 958 O O . LEU A 1 119 ? -4.000 -9.385 -2.551 1.00 96.69 119 LEU A O 1
ATOM 962 N N . PHE A 1 120 ? -3.264 -7.409 -1.810 1.00 92.88 120 PHE A N 1
ATOM 963 C CA . PHE A 1 120 ? -4.152 -7.337 -0.633 1.00 92.88 120 PHE A CA 1
ATOM 964 C C . PHE A 1 120 ? -5.668 -7.375 -0.914 1.00 92.88 120 PHE A C 1
ATOM 966 O O . PHE A 1 120 ? -6.440 -7.687 -0.011 1.00 92.88 120 PHE A O 1
ATOM 973 N N . LEU A 1 121 ? -6.108 -7.063 -2.141 1.00 82.50 121 LEU A N 1
ATOM 974 C CA . LEU A 1 121 ? -7.530 -7.100 -2.526 1.00 82.50 121 LEU A CA 1
ATOM 975 C C . LEU A 1 121 ? -7.930 -8.386 -3.264 1.00 82.50 121 LEU A C 1
ATOM 977 O O . LEU A 1 121 ? -9.121 -8.626 -3.466 1.00 82.50 121 LEU A O 1
ATOM 981 N N . ARG A 1 122 ? -6.977 -9.241 -3.662 1.00 68.75 122 ARG A N 1
ATOM 982 C CA . ARG A 1 122 ? -7.328 -10.559 -4.206 1.00 68.75 122 ARG A CA 1
ATOM 983 C C . ARG A 1 122 ? -7.662 -11.479 -3.039 1.00 68.75 122 ARG A C 1
ATOM 985 O O . ARG A 1 122 ? -6.845 -11.669 -2.144 1.00 68.75 122 ARG A O 1
ATOM 992 N N . ARG A 1 123 ? -8.858 -12.081 -3.065 1.00 52.00 123 ARG A N 1
ATOM 993 C CA . ARG A 1 123 ? -9.173 -13.223 -2.197 1.00 52.00 123 ARG A CA 1
ATOM 994 C C . ARG A 1 123 ? -8.091 -14.280 -2.422 1.00 52.00 123 ARG A C 1
ATOM 996 O O . ARG A 1 123 ? -7.980 -14.793 -3.536 1.00 52.00 123 ARG A O 1
ATOM 1003 N N . ARG A 1 124 ? -7.300 -14.578 -1.386 1.00 48.59 124 ARG A N 1
ATOM 1004 C CA . ARG A 1 124 ? -6.550 -15.836 -1.325 1.00 48.59 124 ARG A CA 1
ATOM 1005 C C . ARG A 1 124 ? -7.616 -16.936 -1.421 1.00 48.59 124 ARG A C 1
ATOM 1007 O O . ARG A 1 124 ? -8.519 -16.961 -0.586 1.00 48.59 124 ARG A O 1
ATOM 1014 N N . ARG A 1 125 ? -7.622 -17.677 -2.531 1.00 39.22 125 ARG A N 1
ATOM 1015 C CA . ARG A 1 125 ? -8.380 -18.929 -2.622 1.00 39.22 125 ARG A CA 1
ATOM 1016 C C . ARG A 1 125 ? -7.684 -19.968 -1.764 1.00 39.22 125 ARG A C 1
ATOM 1018 O O . ARG A 1 125 ? -6.437 -19.894 -1.707 1.00 39.22 125 ARG A O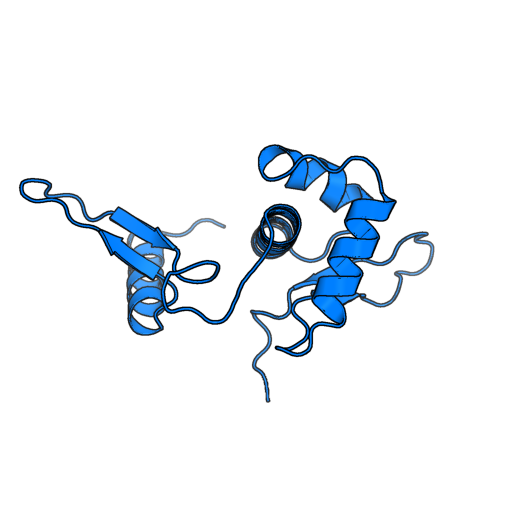 1
#

InterPro domains:
  IPR007432 Protein of unknown function DUF480 [PF04337] (1-111)
  IPR007432 Protein of unknown function DUF480 [PTHR38768] (1-121)
  IPR036388 Winged helix-like DNA-binding domain superfamily [G3DSA:1.10.10.10] (1-47)
  IPR036388 Winged helix-like DNA-binding domain superfamily [G3DSA:1.10.10.10] (48-124)
  IPR036390 Winged helix DNA-binding domain superfamily [SSF46785] (43-122)

Organism: Salmonella enterica I (NCBI:txid59201)

Secondary structure (DSSP, 8-state):
----HHHHHHHHHHHHHTTSEEEE--TT--S-EEEE-SSS-TT-S----HHHHHHHHHHHHH-SB-HHHHHHHHTTT---SSHHHHHHHHHHHHH-TT--SEEEPPPPTT-SS--EEESTTS---